Protein AF-A0A2J8U5X0-F1 (afdb_monomer)

Nearest PDB structures (foldseek):
  8tly-assembly1_A  TM=9.063E-01  e=1.135E-07  Homo sapiens
  8tuk-assembly1_A  TM=8.739E-01  e=2.051E-06  Alvinella pompejana

Foldseek 3Di:
DPDDDFDWDADPNDIDGDDDDPPPDDDDDDDPDPPDDDQDDPDPVVSVVVVVVVVVVVVVVLVVDDFDDFDKDAPLPPVSLVVLVVVLVVCCVPDVVPPPDDPVVGDDSRRDIDTPGTDRDDDPVSVVVVVVVVVVVPD

pLDDT: mean 84.65, std 17.87, range [33.84, 98.44]

Organism: Pongo abelii (NCBI:txid9601)

Radius of gyration: 23.33 Å; Cα contacts (8 Å, |Δi|>4): 91; chains: 1; bounding box: 54×38×63 Å

Solvent-accessible surface area (backbone atoms only — not comparable to full-atom values): 9044 Å² total; per-residue (Å²): 132,88,74,83,79,71,51,74,47,76,57,97,93,42,83,42,79,51,75,91,71,87,78,79,84,72,87,78,80,94,67,100,57,86,88,74,85,82,80,80,62,100,41,72,69,58,36,53,52,52,51,53,53,49,53,54,49,50,55,57,51,59,75,67,50,73,72,69,46,68,44,63,50,80,50,49,50,69,71,50,31,52,52,51,51,53,52,51,51,54,46,50,74,76,39,49,87,43,92,88,45,56,81,83,77,57,76,60,51,86,69,34,57,48,79,77,44,80,33,77,59,91,46,72,67,52,47,52,53,50,53,55,55,57,62,70,70,74,122

InterPro domains:
  IPR009210 Activating signal cointegrator 1 complex subunit 1 [PIRSF027019] (1-139)
  IPR009210 Activating signal cointegrator 1 complex subunit 1 [PTHR13360] (33-139)
  IPR019510 A-kinase anchor protein 7-like, phosphoesterase domain [PF10469] (67-139)

Secondary structure (DSSP, 8-state):
-----PEEEEETTEEEEE-------PPPP---S--------SSHHHHHHHHHHHHHHHHHHHHHSPP-EEEEEE---HHHHHHHHHHHHHHHHHHTTSTT-SGGGSPPGGG-EEEEEEE---SHHHHHHHHHHHHHT--

Mean predicted aligned error: 12.78 Å

Sequence (139 aa):
MEVLRPQLIRIDGRNYRKNPVQEQTYQHEEDEEDFYQVITGQHRNGVISARTRIDVLLDTFRRKQPFTHFLAFFLNEVEVQEGFLRFQEEVLAKCSMDDGVDSSIFQNPKKLHLTIGMLVLLSEEEIQQTCEMLQQCKE

Structure (mmCIF, N/CA/C/O backbone):
data_AF-A0A2J8U5X0-F1
#
_entry.id   AF-A0A2J8U5X0-F1
#
loop_
_atom_site.group_PDB
_atom_site.id
_atom_site.type_symbol
_atom_site.label_atom_id
_atom_site.label_alt_id
_atom_site.label_comp_id
_atom_site.label_asym_id
_atom_site.label_entity_id
_atom_site.label_seq_id
_atom_site.pdbx_PDB_ins_code
_atom_site.Cartn_x
_atom_site.Cartn_y
_atom_site.Cartn_z
_atom_site.occupancy
_atom_site.B_iso_or_equiv
_atom_site.auth_seq_id
_atom_site.auth_comp_id
_atom_site.auth_asym_id
_atom_site.auth_atom_id
_atom_site.pdbx_PDB_model_num
ATOM 1 N N . MET A 1 1 ? 24.439 -3.418 22.316 1.00 37.53 1 MET A N 1
ATOM 2 C CA . MET A 1 1 ? 23.125 -3.432 21.643 1.00 37.53 1 MET A CA 1
ATOM 3 C C . MET A 1 1 ? 22.940 -4.806 21.032 1.00 37.53 1 MET A C 1
ATOM 5 O O . MET A 1 1 ? 23.684 -5.146 20.121 1.00 37.53 1 MET A O 1
ATOM 9 N N . GLU A 1 2 ? 22.033 -5.617 21.573 1.00 37.56 2 GLU A N 1
ATOM 10 C CA . GLU A 1 2 ? 21.629 -6.867 20.925 1.00 37.56 2 GLU A CA 1
ATOM 11 C C . GLU A 1 2 ? 20.867 -6.525 19.646 1.00 37.56 2 GLU A C 1
ATOM 13 O O . GLU A 1 2 ? 19.767 -5.976 19.676 1.00 37.56 2 GLU A O 1
ATOM 18 N N . VAL A 1 3 ? 21.491 -6.798 18.505 1.00 45.81 3 VAL A N 1
ATOM 19 C CA . VAL A 1 3 ? 20.835 -6.713 17.205 1.00 45.81 3 VAL A CA 1
ATOM 20 C C . VAL A 1 3 ? 19.881 -7.900 17.125 1.00 45.81 3 VAL A C 1
ATOM 22 O O . VAL A 1 3 ? 20.323 -9.044 17.010 1.00 45.81 3 VAL A O 1
ATOM 25 N N . LEU A 1 4 ? 18.575 -7.636 17.220 1.00 51.28 4 LEU A N 1
ATOM 26 C CA . LEU A 1 4 ? 17.540 -8.636 16.969 1.00 51.28 4 LEU A CA 1
ATOM 27 C C . LEU A 1 4 ? 17.807 -9.270 15.598 1.00 51.28 4 LEU A C 1
ATOM 29 O O . LEU A 1 4 ? 17.827 -8.569 14.588 1.00 51.28 4 LEU A O 1
ATOM 33 N N . ARG A 1 5 ? 18.043 -10.585 15.567 1.00 60.09 5 ARG A N 1
ATOM 34 C CA . ARG A 1 5 ? 18.184 -11.364 14.331 1.00 60.09 5 ARG A CA 1
ATOM 35 C C . ARG A 1 5 ? 16.786 -11.830 13.914 1.00 60.09 5 ARG A C 1
ATOM 37 O O . ARG A 1 5 ? 16.289 -12.789 14.504 1.00 60.09 5 ARG A O 1
ATOM 44 N N . PRO A 1 6 ? 16.106 -11.155 12.972 1.00 63.84 6 PRO A N 1
ATOM 45 C CA . PRO A 1 6 ? 14.779 -11.581 12.549 1.00 63.84 6 PRO A CA 1
ATOM 46 C C . PRO A 1 6 ? 14.860 -12.953 11.868 1.00 63.84 6 PRO A C 1
ATOM 48 O O . PRO A 1 6 ? 15.803 -13.229 11.124 1.00 63.84 6 PRO A O 1
ATOM 51 N N . GLN A 1 7 ? 13.870 -13.813 12.117 1.00 67.50 7 GLN A N 1
ATOM 52 C CA . GLN A 1 7 ? 13.777 -15.106 11.442 1.00 67.50 7 GLN A CA 1
ATOM 53 C C . GLN A 1 7 ? 13.500 -14.897 9.949 1.00 67.50 7 GLN A C 1
ATOM 55 O O . GLN A 1 7 ? 12.576 -14.173 9.567 1.00 67.50 7 GLN A O 1
ATOM 60 N N . LEU A 1 8 ? 14.301 -15.546 9.106 1.00 76.19 8 LEU A N 1
ATOM 61 C CA . LEU A 1 8 ? 14.077 -15.618 7.667 1.00 76.19 8 LEU A CA 1
ATOM 62 C C . LEU A 1 8 ? 13.339 -16.920 7.349 1.00 76.19 8 LEU A C 1
ATOM 64 O O . LEU A 1 8 ? 13.742 -17.987 7.809 1.00 76.19 8 LEU A O 1
ATOM 68 N N . ILE A 1 9 ? 12.270 -16.828 6.564 1.00 83.44 9 ILE A N 1
ATOM 69 C CA . ILE A 1 9 ? 11.521 -17.977 6.045 1.00 83.44 9 ILE A CA 1
ATOM 70 C C . ILE A 1 9 ? 11.650 -18.020 4.525 1.00 83.44 9 ILE A C 1
ATOM 72 O O . ILE A 1 9 ? 11.746 -16.978 3.876 1.00 83.44 9 ILE A O 1
ATOM 76 N N . ARG A 1 10 ? 11.666 -19.225 3.953 1.00 68.31 10 ARG A N 1
ATOM 77 C CA . ARG A 1 10 ? 11.839 -19.432 2.514 1.00 68.31 10 ARG A CA 1
ATOM 78 C C . ARG A 1 10 ? 10.595 -20.097 1.940 1.00 68.31 10 ARG A C 1
ATOM 80 O O . ARG A 1 10 ? 10.258 -21.199 2.356 1.00 68.31 10 ARG A O 1
ATOM 87 N N . ILE A 1 11 ? 9.928 -19.419 1.009 1.00 76.94 11 ILE A N 1
ATOM 88 C CA . ILE A 1 11 ? 8.712 -19.895 0.332 1.00 76.94 11 ILE A CA 1
ATOM 89 C C . ILE A 1 11 ? 8.943 -19.733 -1.172 1.00 76.94 11 ILE A C 1
ATOM 91 O O . ILE A 1 11 ? 9.380 -18.668 -1.610 1.00 76.94 11 ILE A O 1
ATOM 95 N N . ASP A 1 12 ? 8.749 -20.807 -1.942 1.00 67.75 12 ASP A N 1
ATOM 96 C CA . ASP A 1 12 ? 8.939 -20.858 -3.404 1.00 67.75 12 ASP A CA 1
ATOM 97 C C . ASP A 1 12 ? 10.259 -20.239 -3.894 1.00 67.75 12 ASP A C 1
ATOM 99 O O . ASP A 1 12 ? 10.331 -19.493 -4.870 1.00 67.75 12 ASP A O 1
ATOM 103 N N . GLY A 1 13 ? 11.343 -20.522 -3.167 1.00 75.31 13 GLY A N 1
ATOM 104 C CA . GLY A 1 13 ? 12.687 -20.054 -3.506 1.00 75.31 13 GLY A CA 1
ATOM 105 C C . GLY A 1 13 ? 12.997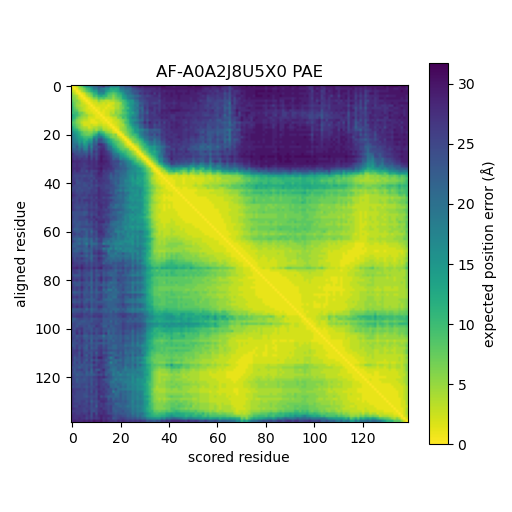 -18.605 -3.114 1.00 75.31 13 GLY A C 1
ATOM 106 O O . GLY A 1 13 ? 14.153 -18.205 -3.238 1.00 75.31 13 GLY A O 1
ATOM 107 N N . ARG A 1 14 ? 12.033 -17.849 -2.576 1.00 57.28 14 ARG A N 1
ATOM 108 C CA . ARG A 1 14 ? 12.201 -16.455 -2.133 1.00 57.28 14 ARG A CA 1
ATOM 109 C C . ARG A 1 14 ? 12.359 -16.371 -0.615 1.00 57.28 14 ARG A C 1
ATOM 111 O O . ARG A 1 14 ? 11.740 -17.138 0.120 1.00 57.28 14 ARG A O 1
ATOM 118 N N . ASN A 1 15 ? 13.199 -15.446 -0.149 1.00 80.69 15 ASN A N 1
ATOM 119 C CA . ASN A 1 15 ? 13.448 -15.222 1.277 1.00 80.69 15 ASN A CA 1
ATOM 120 C C . ASN A 1 15 ? 12.556 -14.092 1.800 1.00 80.69 15 ASN A C 1
ATOM 122 O O . ASN A 1 15 ? 12.570 -12.987 1.263 1.00 80.69 15 ASN A O 1
ATOM 126 N N . TYR A 1 16 ? 11.832 -14.361 2.881 1.00 72.94 16 TYR A N 1
ATOM 127 C CA . TYR A 1 16 ? 10.952 -13.414 3.554 1.00 72.94 16 TYR A CA 1
ATOM 128 C C . TYR A 1 16 ? 11.415 -13.204 4.991 1.00 72.94 16 TYR A C 1
ATOM 130 O O . TYR A 1 16 ? 11.842 -14.137 5.674 1.00 72.94 16 TYR A O 1
ATOM 138 N N . ARG A 1 17 ? 11.302 -11.968 5.472 1.00 75.19 17 ARG A N 1
ATOM 139 C CA . ARG A 1 17 ? 11.569 -11.610 6.864 1.00 75.19 17 ARG A CA 1
ATOM 140 C C . ARG A 1 17 ? 10.285 -11.783 7.672 1.00 75.19 17 ARG A C 1
ATOM 142 O O . ARG A 1 17 ? 9.339 -11.026 7.479 1.00 75.19 17 ARG A O 1
ATOM 149 N N . LYS A 1 18 ? 10.255 -12.758 8.583 1.00 70.06 18 LYS A N 1
ATOM 150 C CA . LYS A 1 18 ? 9.126 -12.963 9.496 1.00 70.06 18 LYS A CA 1
ATOM 151 C C . LYS A 1 18 ? 9.255 -11.995 10.671 1.00 70.06 18 LYS A C 1
ATOM 153 O O . LYS A 1 18 ? 10.151 -12.138 11.504 1.00 70.06 18 LYS A O 1
ATOM 158 N N . ASN A 1 19 ? 8.364 -11.010 10.741 1.00 57.41 19 ASN A N 1
ATOM 159 C CA . ASN A 1 19 ? 8.182 -10.237 11.965 1.00 57.41 19 ASN A CA 1
ATOM 160 C C . ASN A 1 19 ? 7.369 -11.089 12.953 1.00 57.41 19 ASN A C 1
ATOM 162 O O . ASN A 1 19 ? 6.350 -11.652 12.553 1.00 57.41 19 ASN A O 1
ATOM 166 N N . PRO A 1 20 ? 7.797 -11.226 14.219 1.00 54.97 20 PRO A N 1
ATOM 167 C CA . PRO A 1 20 ? 6.981 -11.874 15.233 1.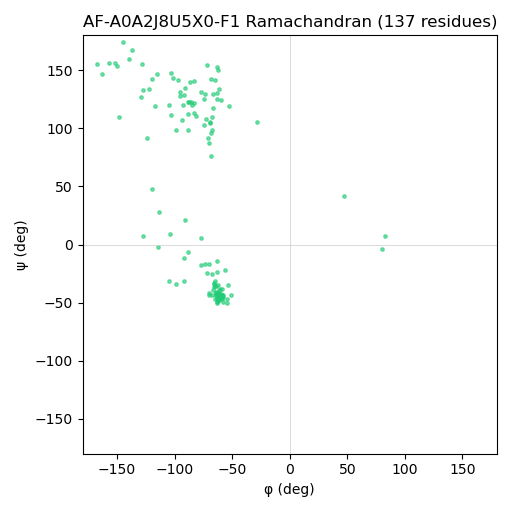00 54.97 20 PRO A CA 1
ATOM 168 C C . PRO A 1 20 ? 5.763 -10.989 15.518 1.00 54.97 20 PRO A C 1
ATOM 170 O O . PRO A 1 20 ? 5.855 -10.004 16.246 1.00 54.97 20 PRO A O 1
ATOM 173 N N . VAL A 1 21 ? 4.632 -11.320 14.902 1.00 58.94 21 VAL A N 1
ATOM 174 C CA . VAL A 1 21 ? 3.322 -10.800 15.292 1.00 58.94 21 VAL A CA 1
ATOM 175 C C . VAL A 1 21 ? 2.822 -11.718 16.402 1.00 58.94 21 VAL A C 1
ATOM 177 O O . VAL A 1 21 ? 2.782 -12.935 16.226 1.00 58.94 21 VAL A O 1
ATOM 180 N N . GLN A 1 22 ? 2.511 -11.162 17.573 1.00 52.28 22 GLN A N 1
ATOM 181 C CA . GLN A 1 22 ? 1.711 -11.885 18.560 1.00 52.28 22 GLN A CA 1
ATOM 182 C C . GLN A 1 22 ? 0.292 -11.962 18.001 1.00 52.28 22 GLN A C 1
ATOM 184 O O . GLN A 1 22 ? -0.495 -11.038 18.175 1.00 52.28 22 GLN A O 1
ATOM 189 N N . GLU A 1 23 ? -0.010 -13.035 17.279 1.00 51.47 23 GLU A N 1
ATOM 190 C CA . GLU A 1 23 ? -1.388 -13.384 16.961 1.00 51.47 23 GLU A CA 1
ATOM 191 C C . GLU A 1 23 ? -2.051 -13.828 18.268 1.00 51.47 23 GLU A C 1
ATOM 193 O O . GLU A 1 23 ? -1.761 -14.897 18.806 1.00 51.47 23 GLU A O 1
ATOM 198 N N . GLN A 1 24 ? -2.896 -12.966 18.831 1.00 45.31 24 GLN A N 1
ATOM 199 C CA . GLN A 1 24 ? -3.883 -13.412 19.805 1.00 45.31 24 GLN A CA 1
ATOM 200 C C . GLN A 1 24 ? -4.973 -14.135 19.018 1.00 45.31 24 GLN A C 1
ATOM 202 O O . GLN A 1 24 ? -5.788 -13.503 18.352 1.00 45.31 24 GLN A O 1
ATOM 207 N N . THR A 1 25 ? -4.956 -15.464 19.052 1.00 33.84 25 THR A N 1
ATOM 208 C CA . THR A 1 25 ? -6.031 -16.295 18.514 1.00 33.84 25 THR A CA 1
ATOM 209 C C . THR A 1 25 ? -7.270 -16.104 19.383 1.00 33.84 25 THR A C 1
ATOM 211 O O . THR A 1 25 ? -7.409 -16.730 20.434 1.00 33.84 25 THR A O 1
ATOM 214 N N . TYR A 1 26 ? -8.168 -15.219 18.961 1.00 47.66 26 TYR A N 1
ATOM 215 C CA . TYR A 1 26 ? -9.538 -15.207 19.453 1.00 47.66 26 TYR A CA 1
ATOM 216 C C . TYR A 1 26 ? -10.323 -16.237 18.639 1.00 47.66 26 TYR A C 1
ATOM 218 O O . TYR A 1 26 ? -10.326 -16.196 17.410 1.00 47.66 26 TYR A O 1
ATOM 226 N N . GLN A 1 27 ? -10.913 -17.218 19.322 1.00 38.38 27 GLN A N 1
ATOM 227 C CA . GLN A 1 27 ? -11.837 -18.152 18.686 1.00 38.38 27 GLN A CA 1
ATOM 228 C C . GLN A 1 27 ? -13.077 -17.358 18.263 1.00 38.38 27 GLN A C 1
ATOM 230 O O . GLN A 1 27 ? -13.730 -16.750 19.107 1.00 38.38 27 GLN A O 1
ATOM 235 N N . HIS A 1 28 ? -13.327 -17.310 16.956 1.00 47.72 28 HIS A N 1
ATOM 236 C CA . HIS A 1 28 ? -14.490 -16.661 16.365 1.00 47.72 28 HIS A CA 1
ATOM 237 C C . HIS A 1 28 ? -15.664 -17.641 16.366 1.00 47.72 28 HIS A C 1
ATOM 239 O O . HIS A 1 28 ? -15.570 -18.709 15.762 1.00 47.72 28 HIS A O 1
ATOM 245 N N . GLU A 1 29 ? -16.750 -17.273 17.040 1.00 45.25 29 GLU A N 1
ATOM 246 C CA . GLU A 1 29 ? -18.076 -17.810 16.743 1.00 45.25 29 GLU A CA 1
ATOM 247 C C . GLU A 1 29 ? -18.681 -16.912 15.659 1.00 45.25 29 GLU A C 1
ATOM 249 O O . GLU A 1 29 ? -18.699 -15.686 15.786 1.00 45.25 29 GLU A O 1
ATOM 254 N N . GLU A 1 30 ? -19.041 -17.539 14.541 1.00 46.84 30 GLU A N 1
ATOM 255 C CA . GLU A 1 30 ? -19.712 -16.924 13.402 1.00 46.84 30 GLU A CA 1
ATOM 256 C C . GLU A 1 30 ? -21.136 -16.552 13.818 1.00 46.84 30 GLU A C 1
ATOM 258 O O . GLU A 1 30 ? -21.977 -17.433 13.913 1.00 46.84 30 GLU A O 1
ATOM 263 N N . ASP A 1 31 ? -21.391 -15.266 14.048 1.00 47.00 31 ASP A N 1
ATOM 264 C CA . ASP A 1 31 ? -22.703 -14.651 13.857 1.00 47.00 31 ASP A CA 1
ATOM 265 C C . ASP A 1 31 ? -22.463 -13.189 13.440 1.00 47.00 31 ASP A C 1
ATOM 267 O O . ASP A 1 31 ? -21.958 -12.368 14.209 1.00 47.00 31 ASP A O 1
ATOM 271 N N . GLU A 1 32 ? -22.756 -12.884 12.173 1.00 50.72 32 GLU A N 1
ATOM 272 C CA . GLU A 1 32 ? -22.790 -11.530 11.606 1.00 50.72 32 GLU A CA 1
ATOM 273 C C . GLU A 1 32 ? -23.966 -10.738 12.212 1.00 50.72 32 GLU A C 1
ATOM 275 O O . GLU A 1 32 ? -25.000 -10.530 11.584 1.00 50.72 32 GLU A O 1
ATOM 280 N N . GLU A 1 33 ? -23.812 -10.277 13.448 1.00 49.69 33 GLU A N 1
ATOM 281 C CA . GLU A 1 33 ? -24.531 -9.120 13.984 1.00 49.69 33 GLU A CA 1
ATOM 282 C C . GLU A 1 33 ? -23.481 -8.105 14.434 1.00 49.69 33 GLU A C 1
ATOM 284 O O . GLU A 1 33 ? -22.488 -8.489 15.054 1.00 49.69 33 GLU A O 1
ATOM 289 N N . ASP A 1 34 ? -23.675 -6.828 14.079 1.00 54.41 34 ASP A N 1
ATOM 290 C CA . ASP A 1 34 ? -22.791 -5.697 14.389 1.00 54.41 34 ASP A CA 1
ATOM 291 C C . ASP A 1 34 ? -22.008 -5.917 15.692 1.00 54.41 34 ASP A C 1
ATOM 293 O O . ASP A 1 34 ? -22.564 -5.844 16.789 1.00 54.41 34 ASP A O 1
ATOM 297 N N . PHE A 1 35 ? -20.709 -6.219 15.590 1.00 63.75 35 PHE A N 1
ATOM 298 C CA . PHE A 1 35 ? -19.880 -6.523 16.754 1.00 63.75 35 PHE A CA 1
ATOM 299 C C . PHE A 1 35 ? -19.666 -5.249 17.582 1.00 63.75 35 PHE A C 1
ATOM 301 O O . PHE A 1 35 ? -18.691 -4.514 17.409 1.00 63.75 35 PHE A O 1
ATOM 308 N N . TYR A 1 36 ? -20.589 -4.957 18.497 1.00 68.94 36 TYR A N 1
ATOM 309 C CA . TYR A 1 36 ? -20.468 -3.833 19.414 1.00 68.94 36 TYR A CA 1
ATOM 310 C C . TYR A 1 36 ? -19.810 -4.280 20.727 1.00 68.94 36 TYR A C 1
ATOM 312 O O . TYR A 1 36 ? -20.317 -5.117 21.474 1.00 68.94 36 TYR A O 1
ATOM 320 N N . GLN A 1 37 ? -18.667 -3.677 21.064 1.00 79.69 37 GLN A N 1
ATOM 321 C CA . GLN A 1 37 ? -18.064 -3.842 22.389 1.00 79.69 37 GLN A CA 1
ATOM 322 C C . GLN A 1 37 ? -18.705 -2.870 23.387 1.00 79.69 37 GLN A C 1
ATOM 324 O O . GLN A 1 37 ? -18.535 -1.652 23.300 1.00 79.69 37 GLN A O 1
ATOM 329 N N . VAL A 1 38 ? -19.429 -3.406 24.372 1.00 91.00 38 VAL A N 1
ATOM 330 C CA . VAL A 1 38 ? -20.054 -2.606 25.436 1.00 91.00 38 VAL A CA 1
ATOM 331 C C . VAL A 1 38 ? -19.074 -2.390 26.587 1.00 91.00 38 VAL A C 1
ATOM 333 O O . VAL A 1 38 ? -18.623 -3.339 27.226 1.00 91.00 38 VAL A O 1
ATOM 336 N N . ILE A 1 39 ? -18.794 -1.127 26.919 1.00 93.12 39 ILE A N 1
ATOM 337 C CA . ILE A 1 39 ? -18.033 -0.771 28.124 1.00 93.12 39 ILE A CA 1
ATOM 338 C C . ILE A 1 39 ? -19.016 -0.486 29.262 1.00 93.12 39 ILE A C 1
ATOM 340 O O . ILE A 1 39 ? -19.667 0.559 29.292 1.00 93.12 39 ILE A O 1
ATOM 344 N N . THR A 1 40 ? -19.101 -1.396 30.230 1.00 94.75 40 THR A N 1
ATOM 345 C CA . THR A 1 40 ? -19.936 -1.231 31.430 1.00 94.75 40 THR A CA 1
ATOM 346 C C . THR A 1 40 ? -19.104 -0.859 32.656 1.00 94.75 40 THR A C 1
ATOM 348 O O . THR A 1 40 ? -17.976 -1.321 32.813 1.00 94.75 40 THR A O 1
ATOM 351 N N . GLY A 1 41 ? -19.667 -0.072 33.574 1.00 95.56 41 GLY A N 1
ATOM 352 C CA . GLY A 1 41 ? -19.015 0.251 34.842 1.00 95.56 41 GLY A CA 1
ATOM 353 C C . GLY A 1 41 ? -19.964 0.906 35.841 1.00 95.56 41 GLY A C 1
ATOM 354 O O . GLY A 1 41 ? -20.946 1.534 35.458 1.00 95.56 41 GLY A O 1
ATOM 355 N N . GLN A 1 42 ? -19.653 0.779 37.134 1.00 95.62 42 GLN A N 1
ATOM 356 C CA . GLN A 1 42 ? -20.491 1.298 38.228 1.00 95.62 42 GLN A CA 1
ATOM 357 C C . GLN A 1 42 ? -20.542 2.834 38.279 1.00 95.62 42 GLN A C 1
ATOM 359 O O . GLN A 1 42 ? -21.499 3.417 38.784 1.00 95.62 42 GLN A O 1
ATOM 364 N N . HIS A 1 43 ? -19.511 3.503 37.754 1.00 97.25 43 HIS A N 1
ATOM 365 C CA . HIS A 1 43 ? -19.397 4.957 37.763 1.00 97.25 43 HIS A CA 1
ATOM 366 C C . HIS A 1 43 ? -19.130 5.490 36.359 1.00 97.25 43 HIS A C 1
ATOM 368 O O . HIS A 1 43 ? -18.205 5.040 35.678 1.00 97.25 43 HIS A O 1
ATOM 374 N N . ARG A 1 44 ? -19.872 6.534 35.968 1.00 96.38 44 ARG A N 1
ATOM 375 C CA . ARG A 1 44 ? -19.737 7.211 34.667 1.00 96.38 44 ARG A CA 1
ATOM 376 C C . ARG A 1 44 ? -18.292 7.613 34.356 1.00 96.38 44 ARG A C 1
ATOM 378 O O . ARG A 1 44 ? -17.821 7.397 33.246 1.00 96.38 44 ARG A O 1
ATOM 385 N N . ASN A 1 45 ? -17.573 8.152 35.342 1.00 97.12 45 ASN A N 1
ATOM 386 C CA . ASN A 1 45 ? -16.181 8.574 35.159 1.00 97.12 45 ASN A CA 1
ATOM 387 C C . ASN A 1 45 ? -15.244 7.387 34.875 1.00 97.12 45 ASN A C 1
ATOM 389 O O . ASN A 1 45 ? -14.299 7.532 34.103 1.00 97.12 45 ASN A O 1
ATOM 393 N N . GLY A 1 46 ? -15.526 6.213 35.451 1.00 97.31 46 GLY A N 1
ATOM 394 C CA . GLY A 1 46 ? -14.774 4.987 35.180 1.00 97.31 46 GLY A CA 1
ATOM 395 C C . GLY A 1 46 ? -14.972 4.499 33.746 1.00 97.31 46 GLY A C 1
ATOM 396 O O . GLY A 1 46 ? -13.995 4.194 33.069 1.00 97.31 46 GLY A O 1
ATOM 397 N N . VAL A 1 47 ? -16.216 4.520 33.255 1.00 97.12 47 VAL A N 1
ATOM 398 C CA . VAL A 1 47 ? -16.550 4.154 31.865 1.00 97.12 47 VAL A CA 1
ATOM 399 C C . VAL A 1 47 ? -15.870 5.093 30.867 1.00 97.12 47 VAL A C 1
ATOM 401 O O . VAL A 1 47 ? -15.243 4.633 29.915 1.00 97.12 47 VAL A O 1
ATOM 404 N N . ILE A 1 48 ? -15.925 6.408 31.112 1.00 95.69 48 ILE A N 1
ATOM 405 C CA . ILE A 1 48 ? -15.262 7.404 30.255 1.00 95.69 48 ILE A CA 1
ATOM 406 C C . ILE A 1 48 ? -13.749 7.179 30.237 1.00 95.69 48 ILE A C 1
ATOM 408 O O . ILE A 1 48 ? -13.153 7.131 29.166 1.00 95.69 48 ILE A O 1
ATOM 412 N N . SER A 1 49 ? -13.129 6.988 31.406 1.00 97.31 49 SER A N 1
ATOM 413 C CA . SER A 1 49 ? -11.686 6.747 31.488 1.00 97.31 49 SER A CA 1
ATOM 414 C C . SER A 1 49 ? -11.268 5.465 30.761 1.00 97.31 49 SER A C 1
ATOM 416 O O . SER A 1 49 ? -10.237 5.461 30.087 1.00 97.31 49 SER A O 1
ATOM 418 N N . ALA A 1 50 ? -12.068 4.397 30.855 1.00 96.44 50 ALA A N 1
ATOM 419 C CA . ALA A 1 50 ? -11.825 3.148 30.141 1.00 96.44 50 ALA A CA 1
ATOM 420 C C . ALA A 1 50 ? -11.878 3.344 28.619 1.00 96.44 50 ALA A C 1
ATOM 422 O O . ALA A 1 50 ? -10.922 2.980 27.937 1.00 96.44 50 ALA A O 1
ATOM 423 N N . ARG A 1 51 ? -12.927 4.003 28.102 1.00 95.62 51 ARG A N 1
ATOM 424 C CA . ARG A 1 51 ? -13.035 4.349 26.676 1.00 95.62 51 ARG A CA 1
ATOM 425 C C . ARG A 1 51 ? -11.818 5.139 26.196 1.00 95.62 51 ARG A C 1
ATOM 427 O O . ARG A 1 51 ? -11.181 4.737 25.234 1.00 95.62 51 ARG A O 1
ATOM 434 N N . THR A 1 52 ? -11.440 6.207 26.901 1.00 96.44 52 THR A N 1
ATOM 435 C CA . THR A 1 52 ? -10.283 7.030 26.512 1.00 96.44 52 THR A CA 1
ATOM 436 C C . THR A 1 52 ? -8.989 6.219 26.444 1.00 96.44 52 THR A C 1
ATOM 438 O O . THR A 1 52 ? -8.172 6.439 25.555 1.00 96.44 52 THR A O 1
ATOM 441 N N . ARG A 1 53 ? -8.778 5.264 27.360 1.00 96.88 53 ARG A N 1
ATOM 442 C CA . ARG A 1 53 ? -7.594 4.389 27.315 1.00 96.88 53 ARG A CA 1
ATOM 443 C C . ARG A 1 53 ? -7.612 3.464 26.102 1.00 96.88 53 ARG A C 1
ATOM 445 O O . ARG A 1 53 ? -6.557 3.263 25.508 1.00 96.88 53 ARG A O 1
ATOM 452 N N . ILE A 1 54 ? -8.777 2.929 25.739 1.00 95.06 54 ILE A N 1
ATOM 453 C CA . ILE A 1 54 ? -8.940 2.121 24.524 1.00 95.06 54 ILE A CA 1
ATOM 454 C C . ILE A 1 54 ? -8.637 2.976 23.291 1.00 95.06 54 ILE A C 1
ATOM 456 O O . ILE A 1 54 ? -7.819 2.564 22.478 1.00 95.06 54 ILE A O 1
ATOM 460 N N . ASP A 1 55 ? -9.186 4.189 23.201 1.00 93.88 55 ASP A N 1
ATOM 461 C CA . ASP A 1 55 ? -8.943 5.101 22.075 1.00 93.88 55 ASP A CA 1
ATOM 462 C C . ASP A 1 55 ? -7.442 5.418 21.914 1.00 93.88 55 ASP A C 1
ATOM 464 O O . ASP A 1 55 ? -6.892 5.341 20.815 1.00 93.88 55 ASP A O 1
ATOM 468 N N . VAL A 1 56 ? -6.742 5.708 23.019 1.00 96.06 56 VAL A N 1
ATOM 469 C CA . VAL A 1 56 ? -5.288 5.961 23.015 1.00 96.06 56 VAL A CA 1
ATOM 470 C C . VAL A 1 56 ? -4.495 4.722 22.593 1.00 96.06 56 VAL A C 1
ATOM 472 O O . VAL A 1 56 ? -3.517 4.835 21.847 1.00 96.06 56 VAL A O 1
ATOM 475 N N . LEU A 1 57 ? -4.892 3.536 23.064 1.00 95.31 57 LEU A N 1
ATOM 476 C CA . LEU A 1 57 ? -4.273 2.280 22.646 1.00 95.31 57 LEU A CA 1
ATOM 477 C C . LEU A 1 57 ? -4.474 2.060 21.146 1.00 95.31 57 LEU A C 1
ATOM 479 O O . LEU A 1 57 ? -3.494 1.804 20.450 1.00 95.31 57 LEU A O 1
ATOM 483 N N . LEU A 1 58 ? -5.700 2.216 20.644 1.00 91.12 58 LEU A N 1
ATOM 484 C CA . LEU A 1 58 ? -6.022 2.062 19.228 1.00 91.12 58 LEU A CA 1
ATOM 485 C C . LEU A 1 58 ? -5.209 3.022 18.358 1.00 91.12 58 LEU A C 1
ATOM 487 O O . LEU A 1 58 ? -4.554 2.559 17.429 1.00 91.12 58 LEU A O 1
ATOM 491 N N . ASP A 1 59 ? -5.156 4.318 18.681 1.00 91.94 59 ASP A N 1
ATOM 492 C CA . ASP A 1 59 ? -4.332 5.283 17.932 1.00 91.94 59 ASP A CA 1
ATOM 493 C C . ASP A 1 59 ? -2.852 4.865 17.920 1.00 91.94 59 ASP A C 1
ATOM 495 O O . ASP A 1 59 ? -2.194 4.831 16.876 1.00 91.94 59 ASP A O 1
ATOM 499 N N . THR A 1 60 ? -2.335 4.434 19.073 1.00 94.44 60 THR A N 1
ATOM 500 C CA . THR A 1 60 ? -0.956 3.942 19.186 1.00 94.44 60 THR A CA 1
ATOM 501 C C . THR A 1 60 ? -0.711 2.711 18.311 1.00 94.44 60 THR A C 1
ATOM 503 O O . THR A 1 60 ? 0.346 2.604 17.685 1.00 94.44 60 THR A O 1
ATOM 506 N N . PHE A 1 61 ? -1.656 1.769 18.264 1.00 92.81 61 PHE A N 1
ATOM 507 C CA . PHE A 1 61 ? -1.544 0.566 17.442 1.00 92.81 61 PHE A CA 1
ATOM 508 C C . PHE A 1 61 ? -1.664 0.875 15.954 1.00 92.81 61 PHE A C 1
ATOM 510 O O . PHE A 1 61 ? -0.862 0.348 15.183 1.00 92.81 61 PHE A O 1
ATOM 517 N N . ARG A 1 62 ? -2.593 1.752 15.554 1.00 91.25 62 ARG A N 1
ATOM 518 C CA . ARG A 1 62 ? -2.797 2.150 14.154 1.00 91.25 62 ARG A CA 1
ATOM 519 C C . ARG A 1 62 ? -1.558 2.826 13.579 1.00 91.25 62 ARG A C 1
ATOM 521 O O . ARG A 1 62 ? -1.113 2.445 12.504 1.00 91.25 62 ARG A O 1
ATOM 528 N N . ARG A 1 63 ? -0.920 3.730 14.329 1.00 89.88 63 ARG A N 1
ATOM 529 C CA . ARG A 1 63 ? 0.339 4.385 13.912 1.00 89.88 63 ARG A CA 1
ATOM 530 C C . ARG A 1 63 ? 1.514 3.425 13.733 1.00 89.88 63 ARG A C 1
ATOM 532 O O . ARG A 1 63 ? 2.474 3.760 13.048 1.00 89.88 63 ARG A O 1
ATOM 539 N N . LYS A 1 64 ? 1.470 2.267 14.393 1.00 92.88 64 LYS A N 1
ATOM 540 C CA . LYS A 1 64 ? 2.505 1.230 14.300 1.00 92.88 64 LYS A CA 1
ATOM 541 C C . LYS A 1 64 ? 2.220 0.203 13.210 1.00 92.88 64 LYS A C 1
ATOM 543 O O . LYS A 1 64 ? 3.107 -0.601 12.925 1.00 92.88 64 LYS A O 1
ATOM 548 N N . GLN A 1 65 ? 1.015 0.194 12.637 1.00 93.31 65 GLN A N 1
ATOM 549 C CA . GLN A 1 65 ? 0.708 -0.731 11.557 1.00 93.31 65 GLN A CA 1
ATOM 550 C C . GLN A 1 65 ? 1.509 -0.368 10.305 1.00 93.31 65 GLN A C 1
ATOM 552 O O . GLN A 1 65 ? 1.705 0.815 10.013 1.00 93.31 65 GLN A O 1
ATOM 557 N N . PRO A 1 66 ? 1.975 -1.372 9.549 1.00 94.69 66 PRO A N 1
ATOM 558 C CA . PRO A 1 66 ? 2.482 -1.125 8.212 1.00 94.69 66 PRO A CA 1
ATOM 559 C C . PRO A 1 66 ? 1.360 -0.578 7.320 1.00 94.69 66 PRO A C 1
ATOM 561 O O . PRO A 1 66 ? 0.183 -0.881 7.518 1.00 94.69 66 PRO A O 1
ATOM 564 N N . PHE A 1 67 ? 1.734 0.204 6.309 1.00 94.94 67 PHE A N 1
ATOM 565 C CA . PHE A 1 67 ? 0.783 0.647 5.294 1.00 94.94 67 PHE A CA 1
ATOM 566 C C . PHE A 1 67 ? 0.196 -0.555 4.552 1.00 94.94 67 PHE A C 1
ATOM 568 O O . PHE A 1 67 ? 0.934 -1.452 4.140 1.00 94.94 67 PHE A O 1
ATOM 575 N N . THR A 1 68 ? -1.124 -0.556 4.381 1.00 95.25 68 THR A N 1
ATOM 576 C CA . THR A 1 68 ? -1.863 -1.640 3.716 1.00 95.25 68 THR A CA 1
ATOM 577 C C . THR A 1 68 ? -2.296 -1.248 2.309 1.00 95.25 68 THR A C 1
ATOM 579 O O . THR A 1 68 ? -2.334 -2.092 1.419 1.00 95.25 68 THR A O 1
ATOM 582 N N . HIS A 1 69 ? -2.566 0.041 2.091 1.00 95.50 69 HIS A N 1
ATOM 583 C CA . HIS A 1 69 ? -3.060 0.590 0.831 1.00 95.50 69 HIS A CA 1
ATOM 584 C C . HIS A 1 69 ? -2.330 1.893 0.497 1.00 95.50 69 HIS A C 1
ATOM 586 O O . HIS A 1 69 ? -1.639 2.481 1.334 1.00 95.50 69 HIS A O 1
ATOM 592 N N . PHE A 1 70 ? -2.492 2.367 -0.732 1.00 95.69 70 PHE A N 1
ATOM 593 C CA . PHE A 1 70 ? -1.992 3.666 -1.157 1.00 95.69 70 PHE A CA 1
ATOM 594 C C . PHE A 1 70 ? -2.891 4.253 -2.245 1.00 95.69 70 PHE A C 1
ATOM 596 O O . PHE A 1 70 ? -3.550 3.524 -2.986 1.00 95.69 70 PHE A O 1
ATOM 603 N N . LEU A 1 71 ? -2.904 5.578 -2.337 1.00 93.88 71 LEU A N 1
ATOM 604 C CA . LEU A 1 71 ? -3.527 6.321 -3.425 1.00 93.88 71 LEU A CA 1
ATOM 605 C C . LEU A 1 71 ? -2.491 6.557 -4.510 1.00 93.88 71 LEU A C 1
ATOM 607 O O . LEU A 1 71 ? -1.368 6.966 -4.202 1.00 93.88 71 LEU A O 1
ATOM 611 N N . ALA A 1 72 ? -2.859 6.334 -5.767 1.00 94.56 72 ALA A N 1
ATOM 612 C CA . ALA A 1 72 ? -1.950 6.562 -6.875 1.00 94.56 72 ALA A CA 1
ATOM 613 C C . ALA A 1 72 ? -2.646 6.924 -8.182 1.00 94.56 72 ALA A C 1
ATOM 615 O O . ALA A 1 72 ? -3.780 6.523 -8.436 1.00 94.56 72 ALA A O 1
ATOM 616 N N . PHE A 1 73 ? -1.894 7.610 -9.041 1.00 93.12 73 PHE A N 1
ATOM 617 C CA . PHE A 1 73 ? -2.186 7.685 -10.467 1.00 93.12 73 PHE A CA 1
ATOM 618 C C . PHE A 1 73 ? -1.442 6.571 -11.191 1.00 93.12 73 PHE A C 1
ATOM 620 O O . PHE A 1 73 ? -0.230 6.420 -11.023 1.00 93.12 73 PHE A O 1
ATOM 627 N N . PHE A 1 74 ? -2.151 5.792 -12.003 1.00 93.69 74 PHE A N 1
ATOM 628 C CA . PHE A 1 74 ? -1.512 4.793 -12.849 1.00 93.69 74 PHE A CA 1
ATOM 629 C C . PHE A 1 74 ? -0.791 5.482 -14.005 1.00 93.69 74 PHE A C 1
ATOM 631 O O . PHE A 1 74 ? -1.359 6.326 -14.691 1.00 93.69 74 PHE A O 1
ATOM 638 N N . LEU A 1 75 ? 0.478 5.126 -14.190 1.00 94.00 75 LEU A N 1
ATOM 639 C CA . LEU A 1 75 ? 1.363 5.682 -15.214 1.00 94.00 75 LEU A CA 1
ATOM 640 C C . LEU A 1 75 ? 1.824 4.565 -16.148 1.00 94.00 75 LEU A C 1
ATOM 642 O O . LEU A 1 75 ? 3.012 4.383 -16.393 1.00 94.00 75 LEU A O 1
ATOM 646 N N . ASN A 1 76 ? 0.875 3.760 -16.611 1.00 92.81 76 ASN A N 1
ATOM 647 C CA . ASN A 1 76 ? 1.132 2.581 -17.428 1.00 92.81 76 ASN A CA 1
ATOM 648 C C . ASN A 1 76 ? 0.575 2.735 -18.850 1.00 92.81 76 ASN A C 1
ATOM 650 O O . ASN A 1 76 ? 0.279 1.740 -19.506 1.00 92.81 76 ASN A O 1
ATOM 654 N N . GLU A 1 77 ? 0.477 3.963 -19.353 1.00 96.50 77 GLU A N 1
ATOM 655 C CA . GLU A 1 77 ? 0.222 4.203 -20.773 1.00 96.50 77 GLU A CA 1
ATOM 656 C C . GLU A 1 77 ? 1.365 3.654 -21.634 1.00 96.50 77 GLU A C 1
ATOM 658 O O . GLU A 1 77 ? 2.518 3.603 -21.197 1.00 96.50 77 GLU A O 1
ATOM 663 N N . VAL A 1 78 ? 1.048 3.239 -22.864 1.00 97.00 78 VAL A N 1
ATOM 664 C CA . VAL A 1 78 ? 2.000 2.554 -23.760 1.00 97.00 78 VAL A CA 1
ATOM 665 C C . VAL A 1 78 ? 3.278 3.372 -23.955 1.00 97.00 78 VAL A C 1
ATOM 667 O O . VAL A 1 78 ? 4.371 2.845 -23.774 1.00 97.00 78 VAL A O 1
ATOM 670 N N . GLU A 1 79 ? 3.149 4.673 -24.221 1.00 97.56 79 GLU A N 1
ATOM 671 C CA . GLU A 1 79 ? 4.291 5.574 -24.423 1.00 97.56 79 GLU A CA 1
ATOM 672 C C . GLU A 1 79 ? 5.205 5.654 -23.186 1.00 97.56 79 GLU A C 1
ATOM 674 O O . GLU A 1 79 ? 6.434 5.655 -23.308 1.00 97.56 79 GLU A O 1
ATOM 679 N N . VAL A 1 80 ? 4.617 5.654 -21.984 1.00 97.06 80 VAL A N 1
ATOM 680 C CA . VAL A 1 80 ? 5.364 5.678 -20.717 1.00 97.06 80 VAL A CA 1
ATOM 681 C C . VAL A 1 80 ? 6.076 4.348 -20.490 1.00 97.06 80 VAL A C 1
ATOM 683 O O . VAL A 1 80 ? 7.249 4.338 -20.117 1.00 97.06 80 VAL A O 1
ATOM 686 N N . GLN A 1 81 ? 5.402 3.224 -20.751 1.00 97.75 81 GLN A N 1
ATOM 687 C CA . GLN A 1 81 ? 6.008 1.897 -20.634 1.00 97.75 81 GLN A CA 1
ATOM 688 C C . GLN A 1 81 ? 7.182 1.725 -21.604 1.00 97.75 81 GLN A C 1
ATOM 690 O O . GLN A 1 81 ? 8.236 1.237 -21.204 1.00 97.75 81 GLN A O 1
ATOM 695 N N . GLU A 1 82 ? 7.034 2.156 -22.857 1.00 97.88 82 GLU A N 1
ATOM 696 C CA . GLU A 1 82 ? 8.110 2.108 -23.850 1.00 97.88 82 GLU A CA 1
ATOM 697 C C . GLU A 1 82 ? 9.289 3.004 -23.461 1.00 97.88 82 GLU A C 1
ATOM 699 O O . GLU A 1 82 ? 10.442 2.585 -23.553 1.00 97.88 82 GLU A O 1
ATOM 704 N N . GLY A 1 83 ? 9.016 4.225 -22.992 1.00 98.06 83 GLY A N 1
ATOM 705 C CA . GLY A 1 83 ? 10.050 5.121 -22.476 1.00 98.06 83 GLY A CA 1
ATOM 706 C C . GLY A 1 83 ? 10.805 4.518 -21.291 1.00 98.06 83 GLY A C 1
ATOM 707 O O . GLY A 1 83 ? 12.034 4.573 -21.250 1.00 98.06 83 GLY A O 1
ATOM 708 N N . PHE A 1 84 ? 10.085 3.885 -20.365 1.00 98.00 84 PHE A N 1
ATOM 709 C CA . PHE A 1 84 ? 10.669 3.198 -19.217 1.00 98.00 84 PHE A CA 1
ATOM 710 C C . PHE A 1 84 ? 11.536 1.999 -19.629 1.00 98.00 84 PHE A C 1
ATOM 712 O O . PHE A 1 84 ? 12.633 1.835 -19.099 1.00 98.00 84 PHE A O 1
ATOM 719 N N . LEU A 1 85 ? 11.091 1.194 -20.599 1.00 98.06 85 LEU A N 1
ATOM 720 C CA . LEU A 1 85 ? 11.870 0.065 -21.118 1.00 98.06 85 LEU A CA 1
ATOM 721 C C . LEU A 1 85 ? 13.157 0.531 -21.811 1.00 98.06 85 LEU A C 1
ATOM 723 O O . LEU A 1 85 ? 14.221 -0.015 -21.529 1.00 98.06 85 LEU A O 1
ATOM 727 N N . ARG A 1 86 ? 13.093 1.589 -22.632 1.00 98.44 86 ARG A N 1
ATOM 728 C CA . ARG A 1 86 ? 14.298 2.200 -23.226 1.00 98.44 86 ARG A CA 1
ATOM 729 C C . ARG A 1 86 ? 15.267 2.692 -22.153 1.00 98.44 86 ARG A C 1
ATOM 731 O O . ARG A 1 86 ? 16.464 2.437 -22.237 1.00 98.44 86 ARG A O 1
ATOM 738 N N . PHE A 1 87 ? 14.754 3.357 -21.118 1.00 97.81 87 PHE A N 1
ATOM 739 C CA . PHE A 1 87 ? 15.569 3.789 -19.983 1.00 97.81 87 PHE A CA 1
ATOM 740 C C . PHE A 1 87 ? 16.245 2.603 -19.277 1.00 97.81 87 PHE A C 1
ATOM 742 O O . PHE A 1 87 ? 17.444 2.654 -19.007 1.00 97.81 87 PHE A O 1
ATOM 749 N N . GLN A 1 88 ? 15.506 1.521 -19.022 1.00 97.50 88 GLN A N 1
ATOM 750 C CA . GLN A 1 88 ? 16.050 0.299 -18.430 1.00 97.50 88 GLN A CA 1
ATOM 751 C C . GLN A 1 88 ? 17.181 -0.295 -19.283 1.00 97.50 88 GLN A C 1
ATOM 753 O O . GLN A 1 88 ? 18.239 -0.627 -18.746 1.00 97.50 88 GLN A O 1
ATOM 758 N N . GLU A 1 89 ? 16.984 -0.407 -20.597 1.00 97.88 89 GLU A N 1
ATOM 759 C CA . GLU A 1 89 ? 18.007 -0.897 -21.528 1.00 97.88 89 GLU A CA 1
ATOM 760 C C . GLU A 1 89 ? 19.271 -0.031 -21.489 1.00 97.88 89 GLU A C 1
ATOM 762 O O . GLU A 1 89 ? 20.380 -0.559 -21.386 1.00 97.88 89 GLU A O 1
ATOM 767 N N . GLU A 1 90 ? 19.122 1.295 -21.503 1.00 98.19 90 GLU A N 1
ATOM 768 C CA . GLU A 1 90 ? 20.256 2.216 -21.443 1.00 98.19 90 GLU A CA 1
ATOM 769 C C . GLU A 1 90 ? 21.049 2.115 -20.137 1.00 98.19 90 GLU A C 1
ATOM 771 O O . GLU A 1 90 ? 22.282 2.161 -20.166 1.00 98.19 90 GLU A O 1
ATOM 776 N N . VAL A 1 91 ? 20.367 1.986 -18.996 1.00 97.50 91 VAL A N 1
ATOM 777 C CA . VAL A 1 91 ? 21.030 1.839 -17.694 1.00 97.50 91 VAL A CA 1
ATOM 778 C C . VAL A 1 91 ? 21.806 0.529 -17.643 1.00 97.50 91 VAL A C 1
ATOM 780 O O . VAL A 1 91 ? 22.975 0.529 -17.270 1.00 97.50 91 VAL A O 1
ATOM 783 N N . LEU A 1 92 ? 21.203 -0.581 -18.070 1.00 97.12 92 LEU A N 1
ATOM 784 C CA . LEU A 1 92 ? 21.880 -1.879 -18.081 1.00 97.12 92 LEU A CA 1
ATOM 785 C C . LEU A 1 92 ? 23.066 -1.900 -19.055 1.00 97.12 92 LEU A C 1
ATOM 787 O O . LEU A 1 92 ? 24.105 -2.484 -18.750 1.00 97.12 92 LEU A O 1
ATOM 791 N N . ALA A 1 93 ? 22.961 -1.219 -20.196 1.00 97.56 93 ALA A N 1
ATOM 792 C CA . ALA A 1 93 ? 24.067 -1.103 -21.140 1.00 97.56 93 ALA A CA 1
ATOM 793 C C . ALA A 1 93 ? 25.258 -0.312 -20.570 1.00 97.56 93 ALA A C 1
ATOM 795 O O . ALA A 1 93 ? 26.405 -0.649 -20.856 1.00 97.56 93 ALA A O 1
ATOM 796 N N . LYS A 1 94 ? 25.000 0.736 -19.777 1.00 97.31 94 LYS A N 1
ATOM 797 C CA . LYS A 1 94 ? 26.042 1.644 -19.262 1.00 97.31 94 LYS A CA 1
ATOM 798 C C . LYS A 1 94 ? 26.601 1.227 -17.898 1.00 97.31 94 LYS A C 1
ATOM 800 O O . LYS A 1 94 ? 27.768 1.493 -17.634 1.00 97.31 94 LYS A O 1
ATOM 805 N N . CYS A 1 95 ? 25.787 0.592 -17.056 1.00 96.31 95 CYS A N 1
ATOM 806 C CA . CYS A 1 95 ? 26.058 0.425 -15.625 1.00 96.31 95 CYS A CA 1
ATOM 807 C C . CYS A 1 95 ? 25.977 -1.030 -15.138 1.00 96.31 95 CYS A C 1
ATOM 809 O O . CYS A 1 95 ? 26.060 -1.262 -13.942 1.00 96.31 95 CYS A O 1
ATOM 811 N N . SER A 1 96 ? 25.824 -2.034 -16.009 1.00 91.38 96 SER A N 1
ATOM 812 C CA . SER A 1 96 ? 25.685 -3.445 -15.574 1.00 91.38 96 SER A CA 1
ATOM 813 C C . SER A 1 96 ? 26.891 -4.031 -14.832 1.00 91.38 96 SER A C 1
ATOM 815 O O . SER A 1 96 ? 26.770 -5.091 -14.223 1.00 91.38 96 SER A O 1
ATOM 817 N N . MET A 1 97 ? 28.050 -3.373 -14.886 1.00 94.25 97 MET A N 1
ATOM 818 C CA . MET A 1 97 ? 29.239 -3.773 -14.126 1.00 94.25 97 MET A CA 1
ATOM 819 C C . MET A 1 97 ? 29.288 -3.147 -12.724 1.00 94.25 97 MET A C 1
ATOM 821 O O . MET A 1 97 ? 30.180 -3.492 -11.951 1.00 94.25 97 MET A O 1
ATOM 825 N N . ASP A 1 98 ? 28.360 -2.242 -12.403 1.00 95.69 98 ASP A N 1
ATOM 826 C CA . ASP A 1 98 ? 28.274 -1.598 -11.098 1.00 95.69 98 ASP A CA 1
ATOM 827 C C . ASP A 1 98 ? 27.525 -2.500 -10.105 1.00 95.69 98 ASP A C 1
ATOM 829 O O . ASP A 1 98 ? 26.522 -3.144 -10.432 1.00 95.69 98 ASP A O 1
ATOM 833 N N . ASP A 1 99 ? 27.999 -2.529 -8.860 1.00 94.31 99 ASP A N 1
ATOM 834 C CA . ASP A 1 99 ? 27.425 -3.379 -7.820 1.00 94.31 99 ASP A CA 1
ATOM 835 C C . ASP A 1 99 ? 25.947 -3.045 -7.563 1.00 94.31 99 ASP A C 1
ATOM 837 O O . ASP A 1 99 ? 25.578 -1.919 -7.223 1.00 94.31 99 ASP A O 1
ATOM 841 N N . GLY A 1 100 ? 25.095 -4.066 -7.676 1.00 93.06 100 GLY A N 1
ATOM 842 C CA . GLY A 1 100 ? 23.655 -3.950 -7.442 1.00 93.06 100 GLY A CA 1
ATOM 843 C C . GLY A 1 100 ? 22.851 -3.425 -8.633 1.00 93.06 100 GLY A C 1
ATOM 844 O O . GLY A 1 100 ? 21.654 -3.194 -8.471 1.00 93.06 100 GLY A O 1
ATOM 845 N N . VAL A 1 101 ? 23.462 -3.254 -9.811 1.00 95.06 101 VAL A N 1
ATOM 846 C CA . VAL A 1 101 ? 22.752 -2.868 -11.036 1.00 95.06 101 VAL A CA 1
ATOM 847 C C . VAL A 1 101 ? 22.479 -4.092 -11.903 1.00 95.06 101 VAL A C 1
ATOM 849 O O . VAL A 1 101 ? 23.312 -4.543 -12.685 1.00 95.06 101 VAL A O 1
ATOM 852 N N . ASP A 1 102 ? 21.260 -4.611 -11.802 1.00 94.56 102 ASP A N 1
ATOM 853 C CA . ASP A 1 102 ? 20.758 -5.660 -12.683 1.00 94.56 102 ASP A CA 1
ATOM 854 C C . ASP A 1 102 ? 19.261 -5.476 -12.969 1.00 94.56 102 ASP A C 1
ATOM 856 O O . ASP A 1 102 ? 18.598 -4.600 -12.416 1.00 94.56 102 ASP A O 1
ATOM 860 N N . SER A 1 103 ? 18.704 -6.296 -13.861 1.00 93.69 103 SER A N 1
ATOM 861 C CA . SER A 1 103 ? 17.303 -6.177 -14.294 1.00 93.69 103 SER A CA 1
ATOM 862 C C . SER A 1 103 ? 16.262 -6.224 -13.160 1.00 93.69 103 SER A C 1
ATOM 864 O O . SER A 1 103 ? 15.150 -5.736 -13.346 1.00 93.69 103 SER A O 1
ATOM 866 N N . SER A 1 104 ? 16.597 -6.789 -11.997 1.00 94.94 104 SER A N 1
ATOM 867 C CA . SER A 1 104 ? 15.688 -6.951 -10.858 1.00 94.94 104 SER A CA 1
ATOM 868 C C . SER A 1 104 ? 15.386 -5.652 -10.110 1.00 94.94 104 SER A C 1
ATOM 870 O O . SER A 1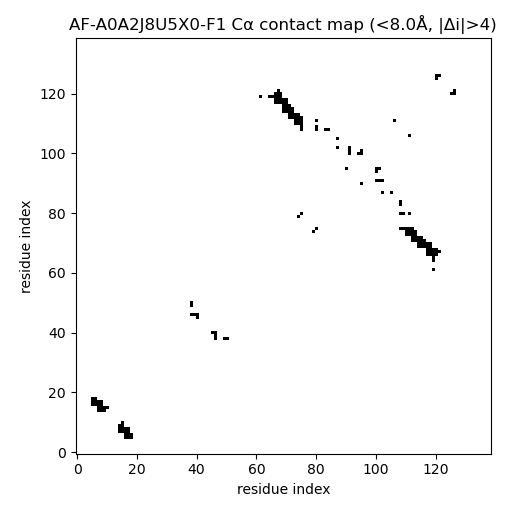 104 ? 14.394 -5.602 -9.382 1.00 94.94 104 SER A O 1
ATOM 872 N N . ILE A 1 105 ? 16.187 -4.597 -10.302 1.00 95.00 105 ILE A N 1
ATOM 873 C CA . ILE A 1 105 ? 15.949 -3.296 -9.652 1.00 95.00 105 ILE A CA 1
ATOM 874 C C . ILE A 1 105 ? 14.815 -2.509 -10.318 1.00 95.00 105 ILE A C 1
ATOM 876 O O . ILE A 1 105 ? 14.289 -1.560 -9.736 1.00 95.00 105 ILE A O 1
ATOM 880 N N . PHE A 1 106 ? 14.448 -2.877 -11.547 1.00 96.38 106 PHE A N 1
ATOM 881 C CA . PHE A 1 106 ? 13.433 -2.180 -12.324 1.00 96.38 106 PHE A CA 1
ATOM 882 C C . PHE A 1 106 ? 12.037 -2.709 -11.998 1.00 96.38 106 PHE A C 1
ATOM 884 O O . PHE A 1 106 ? 11.805 -3.909 -11.843 1.00 96.38 106 PHE A O 1
ATOM 891 N N . GLN A 1 107 ? 11.078 -1.792 -11.917 1.00 95.94 107 GLN A N 1
ATOM 892 C CA . GLN A 1 107 ? 9.678 -2.132 -11.702 1.00 95.94 107 GLN A CA 1
ATOM 893 C C . GLN A 1 107 ? 9.065 -2.776 -12.954 1.00 95.94 107 GLN A C 1
ATOM 895 O O . GLN A 1 107 ? 9.468 -2.503 -14.080 1.00 95.94 107 GLN A O 1
ATOM 900 N N . ASN A 1 108 ? 8.024 -3.591 -12.773 1.00 95.75 108 ASN A N 1
ATOM 901 C CA . ASN A 1 108 ? 7.219 -4.058 -13.901 1.00 95.75 108 ASN A CA 1
ATOM 902 C C . ASN A 1 108 ? 6.529 -2.858 -14.597 1.00 95.75 108 ASN A C 1
ATOM 904 O O . ASN A 1 108 ? 5.762 -2.163 -13.923 1.00 95.75 108 ASN A O 1
ATOM 908 N N . PRO A 1 109 ? 6.698 -2.655 -15.920 1.00 95.94 109 PRO A N 1
ATOM 909 C CA . PRO A 1 109 ? 6.091 -1.538 -16.652 1.00 95.94 109 PRO A CA 1
ATOM 910 C C . PRO A 1 109 ? 4.568 -1.419 -16.468 1.00 95.94 109 PRO A C 1
ATOM 912 O O . PRO A 1 109 ? 4.025 -0.324 -16.341 1.00 95.94 109 PRO A O 1
ATOM 915 N N . LYS A 1 110 ? 3.861 -2.549 -16.343 1.00 95.75 110 LYS A N 1
ATOM 916 C CA . LYS A 1 110 ? 2.402 -2.571 -16.128 1.00 95.75 110 LYS A CA 1
ATOM 917 C C . LYS A 1 110 ? 1.980 -2.076 -14.743 1.00 95.75 110 LYS A C 1
ATOM 919 O O . LYS A 1 110 ? 0.804 -1.790 -14.530 1.00 95.75 110 LYS A O 1
ATOM 924 N N . LYS A 1 111 ? 2.922 -2.012 -13.799 1.00 95.81 111 LYS A N 1
ATOM 925 C CA . LYS A 1 111 ? 2.722 -1.577 -12.412 1.00 95.81 111 LYS A CA 1
ATOM 926 C C . LYS A 1 111 ? 3.254 -0.169 -12.151 1.00 95.81 111 LYS A C 1
ATOM 928 O O . LYS A 1 111 ? 3.318 0.221 -10.988 1.00 95.81 111 LYS A O 1
ATOM 933 N N . LEU A 1 112 ? 3.661 0.579 -13.175 1.00 96.44 112 LEU A N 1
ATOM 934 C CA . LEU A 1 112 ? 4.105 1.960 -13.000 1.00 96.44 112 LEU A CA 1
ATOM 935 C C . LEU A 1 112 ? 2.957 2.830 -12.481 1.00 96.44 112 LEU A C 1
ATOM 937 O O . LEU A 1 112 ? 1.835 2.794 -12.992 1.00 96.44 112 LEU A O 1
ATOM 941 N N . HIS A 1 113 ? 3.243 3.590 -11.432 1.00 96.62 113 HIS A N 1
ATOM 942 C CA . HIS A 1 113 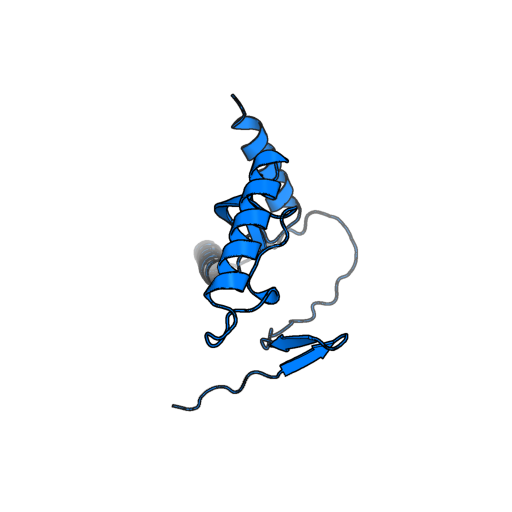? 2.288 4.471 -10.779 1.00 96.62 113 HIS A CA 1
ATOM 943 C C . HIS A 1 113 ? 3.016 5.589 -10.031 1.00 96.62 113 HIS A C 1
ATOM 945 O O . HIS A 1 113 ? 4.170 5.432 -9.631 1.00 96.62 113 HIS A O 1
ATOM 951 N N . LEU A 1 114 ? 2.318 6.701 -9.822 1.00 95.38 114 LEU A N 1
ATOM 952 C CA . LEU A 1 114 ? 2.728 7.774 -8.926 1.00 95.38 114 LEU A CA 1
ATOM 953 C C . LEU A 1 114 ? 1.924 7.676 -7.634 1.00 95.38 114 LEU A C 1
ATOM 955 O O . LEU A 1 114 ? 0.720 7.928 -7.640 1.00 95.38 114 LEU A O 1
ATOM 959 N N . THR A 1 115 ? 2.588 7.336 -6.535 1.00 95.44 115 THR A N 1
ATOM 960 C CA . THR A 1 115 ? 1.970 7.297 -5.206 1.00 95.44 115 THR A CA 1
ATOM 961 C C . THR A 1 115 ? 1.753 8.707 -4.663 1.00 95.44 115 THR A C 1
ATOM 963 O O . THR A 1 115 ? 2.695 9.487 -4.558 1.00 95.44 115 THR A O 1
ATOM 966 N N . ILE A 1 116 ? 0.513 9.012 -4.285 1.00 94.06 116 ILE A N 1
ATOM 967 C CA . ILE A 1 116 ? 0.080 10.305 -3.735 1.00 94.06 116 ILE A CA 1
ATOM 968 C C . ILE A 1 116 ? -0.011 10.263 -2.209 1.00 94.06 116 ILE A C 1
ATOM 970 O O . ILE A 1 116 ? 0.290 11.248 -1.540 1.00 94.06 116 ILE A O 1
ATOM 974 N N . GLY A 1 117 ? -0.391 9.120 -1.639 1.00 93.00 117 GLY A N 1
ATOM 975 C CA . GLY A 1 117 ? -0.521 8.969 -0.194 1.00 93.00 117 GLY A CA 1
ATOM 976 C C . GLY A 1 117 ? -0.559 7.512 0.234 1.00 93.00 117 GLY A C 1
ATOM 977 O O . GLY A 1 117 ? -1.085 6.664 -0.482 1.00 93.00 117 GLY A O 1
ATOM 978 N N . MET A 1 118 ? -0.001 7.227 1.406 1.00 94.25 118 MET A N 1
ATOM 979 C CA . MET A 1 118 ? -0.026 5.902 2.024 1.00 94.25 118 MET A CA 1
ATOM 980 C C . MET A 1 118 ? -1.161 5.829 3.044 1.00 94.25 118 MET A C 1
ATOM 982 O O . MET A 1 118 ? -1.391 6.793 3.773 1.00 94.25 118 MET A O 1
ATOM 986 N N . LEU A 1 119 ? -1.843 4.689 3.117 1.00 94.31 119 LEU A N 1
ATOM 987 C CA . LEU A 1 119 ? -3.016 4.486 3.963 1.00 94.31 119 LEU A CA 1
ATOM 988 C C . LEU A 1 119 ? -2.873 3.234 4.838 1.00 94.31 119 LEU A C 1
ATOM 990 O O . LEU A 1 119 ? -2.171 2.276 4.500 1.00 94.31 119 LEU A O 1
ATOM 994 N N . VAL A 1 120 ? -3.589 3.246 5.961 1.00 94.69 120 VAL A N 1
ATOM 995 C CA . VAL A 1 120 ?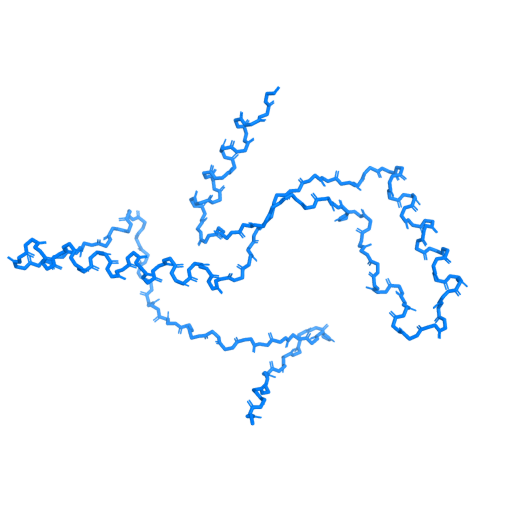 -3.759 2.106 6.868 1.00 94.69 120 VAL A CA 1
ATOM 996 C C . VAL A 1 120 ? -5.257 1.855 7.013 1.00 94.69 120 VAL A C 1
ATOM 998 O O . VAL A 1 120 ? -5.914 2.457 7.862 1.00 94.69 120 VAL A O 1
ATOM 1001 N N . LEU A 1 121 ? -5.772 0.987 6.146 1.00 94.25 121 LEU A N 1
ATOM 1002 C CA . LEU A 1 121 ? -7.154 0.506 6.159 1.00 94.25 121 LEU A CA 1
ATOM 1003 C C . LEU A 1 121 ? -7.129 -0.924 6.698 1.00 94.25 121 LEU A C 1
ATOM 1005 O O . LEU A 1 121 ? -6.394 -1.758 6.154 1.00 94.25 121 LEU A O 1
ATOM 1009 N N . LEU A 1 122 ? -7.831 -1.164 7.806 1.00 92.25 122 LEU A N 1
ATOM 1010 C CA . LEU A 1 122 ? -7.747 -2.402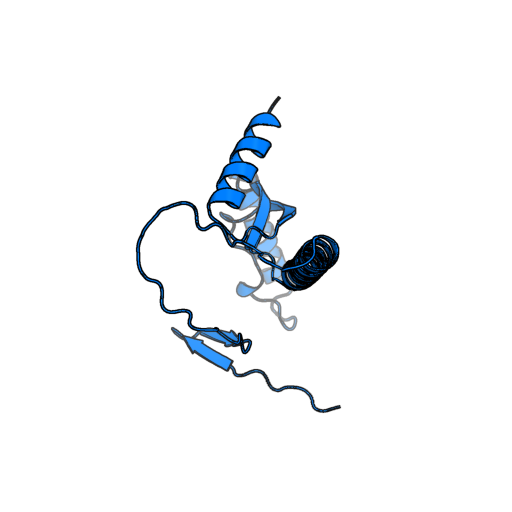 8.595 1.00 92.25 122 LEU A CA 1
ATOM 1011 C C . LEU A 1 122 ? -9.047 -3.215 8.593 1.00 92.25 122 LEU A C 1
ATOM 1013 O O . LEU A 1 122 ? -9.077 -4.295 9.177 1.00 92.25 122 LEU A O 1
AT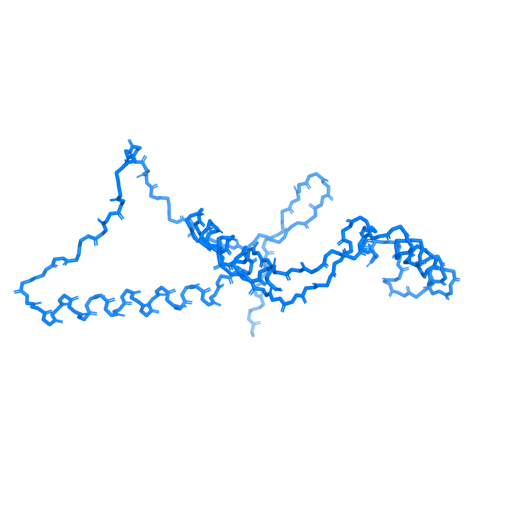OM 1017 N N . SER A 1 123 ? -10.096 -2.719 7.940 1.00 89.75 123 SER A N 1
ATOM 1018 C CA . SER A 1 123 ? -11.360 -3.428 7.746 1.00 89.75 123 SER A CA 1
ATOM 1019 C C . SER A 1 123 ? -11.909 -3.200 6.339 1.00 89.75 123 SER A C 1
ATOM 1021 O O . SER A 1 123 ? -11.549 -2.232 5.665 1.00 89.75 123 SER A O 1
ATOM 1023 N N . GLU A 1 124 ? -12.800 -4.089 5.900 1.00 92.19 124 GLU A N 1
ATOM 1024 C CA . GLU A 1 124 ? -13.523 -3.931 4.633 1.00 92.19 124 GLU A CA 1
ATOM 1025 C C . GLU A 1 124 ? -14.405 -2.677 4.635 1.00 92.19 124 GLU A C 1
ATOM 1027 O O . GLU A 1 124 ? -14.483 -1.977 3.629 1.00 92.19 124 GLU A O 1
ATOM 1032 N N . GLU A 1 125 ? -14.985 -2.331 5.786 1.00 93.12 125 GLU A N 1
ATOM 1033 C CA . GLU A 1 125 ? -15.760 -1.102 5.962 1.00 93.12 125 GLU A CA 1
ATOM 1034 C C . GLU A 1 125 ? -14.909 0.153 5.700 1.00 93.12 125 GLU A C 1
ATOM 1036 O O . GLU A 1 125 ? -15.320 1.037 4.950 1.00 93.12 125 GLU A O 1
ATOM 1041 N N . GLU A 1 126 ? -13.688 0.220 6.246 1.00 94.12 126 GLU A N 1
ATOM 1042 C CA . GLU A 1 126 ? -12.773 1.346 6.014 1.00 94.12 126 GLU A CA 1
ATOM 1043 C C . GLU A 1 126 ? -12.352 1.451 4.542 1.00 94.12 126 GLU A C 1
ATOM 1045 O O . GLU A 1 126 ? -12.196 2.557 4.014 1.00 94.12 126 GLU A O 1
ATOM 1050 N N . ILE A 1 127 ? -12.181 0.309 3.865 1.00 94.00 127 ILE A N 1
ATOM 1051 C CA . ILE A 1 127 ? -11.911 0.263 2.423 1.00 94.00 127 ILE A CA 1
ATOM 1052 C C . ILE A 1 127 ? -13.101 0.839 1.656 1.00 94.00 127 ILE A C 1
ATOM 1054 O O . ILE A 1 127 ? -12.915 1.744 0.842 1.00 94.00 127 ILE A O 1
ATOM 1058 N N . GLN A 1 128 ? -14.312 0.368 1.950 1.00 95.25 128 GLN A N 1
ATOM 1059 C CA . GLN A 1 128 ? -15.531 0.791 1.270 1.00 95.25 128 GLN A CA 1
ATOM 1060 C C . GLN A 1 128 ? -15.794 2.294 1.452 1.00 95.25 128 GLN A C 1
ATOM 1062 O O . GLN A 1 128 ? -15.976 3.008 0.466 1.00 95.25 128 GLN A O 1
ATOM 1067 N N . GLN A 1 129 ? -15.700 2.802 2.684 1.00 94.94 129 GLN A N 1
ATOM 1068 C CA . GLN A 1 129 ? -15.831 4.234 2.979 1.00 94.94 129 GLN A CA 1
ATOM 1069 C C . GLN A 1 129 ? -14.783 5.066 2.230 1.00 94.94 129 GLN A C 1
ATOM 1071 O O . GLN A 1 129 ? -15.103 6.097 1.639 1.00 94.94 129 GLN A O 1
ATOM 1076 N N . THR A 1 130 ? -13.527 4.606 2.196 1.00 93.81 130 THR A N 1
ATOM 1077 C CA . THR A 1 130 ? -12.466 5.296 1.448 1.00 93.81 130 THR A CA 1
ATOM 1078 C C . THR A 1 130 ? -12.775 5.326 -0.050 1.00 93.81 130 THR A C 1
ATOM 1080 O O . THR A 1 130 ? -12.604 6.363 -0.692 1.00 93.81 130 THR A O 1
ATOM 1083 N N . CYS A 1 131 ? -13.258 4.219 -0.622 1.00 92.00 131 CYS A N 1
ATOM 1084 C CA . CYS A 1 131 ? -13.671 4.155 -2.023 1.00 92.00 131 CYS A CA 1
ATOM 1085 C C . CYS A 1 131 ? -14.796 5.149 -2.338 1.00 92.00 131 CYS A C 1
ATOM 1087 O O . CYS A 1 131 ? -14.707 5.861 -3.339 1.00 92.00 131 CYS A O 1
ATOM 1089 N N . GLU A 1 132 ? -15.814 5.235 -1.485 1.00 94.12 132 GLU A N 1
ATOM 1090 C CA . GLU A 1 132 ? -16.925 6.181 -1.634 1.00 94.12 132 GLU A CA 1
ATOM 1091 C C . GLU A 1 132 ? -16.451 7.636 -1.562 1.00 94.12 132 GLU A C 1
ATOM 1093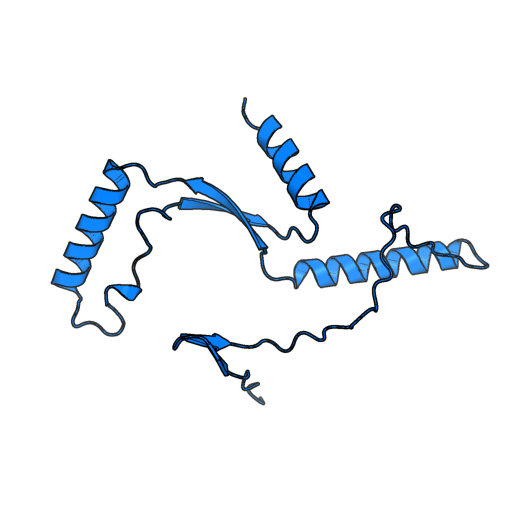 O O . GLU A 1 132 ? -16.805 8.445 -2.420 1.00 94.12 132 GLU A O 1
ATOM 1098 N N . MET A 1 133 ? -15.583 7.967 -0.601 1.00 92.38 133 MET A N 1
ATOM 1099 C CA . MET A 1 133 ? -15.001 9.308 -0.486 1.00 92.38 133 MET A CA 1
ATOM 1100 C C . MET A 1 133 ? -14.195 9.691 -1.733 1.00 92.38 133 MET A C 1
ATOM 1102 O O . MET A 1 133 ? -14.335 10.798 -2.247 1.00 92.3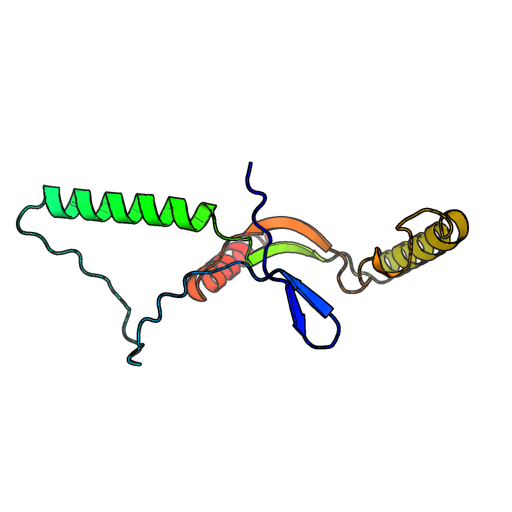8 133 MET A O 1
ATOM 1106 N N . LEU A 1 134 ? -13.379 8.777 -2.265 1.00 91.00 134 LEU A N 1
ATOM 1107 C CA . LEU A 1 134 ? -12.589 9.038 -3.473 1.00 91.00 134 LEU A CA 1
ATOM 1108 C C . LEU A 1 134 ? -13.462 9.240 -4.715 1.00 91.00 134 LEU A C 1
ATOM 1110 O O . LEU A 1 134 ? -13.105 10.030 -5.587 1.00 91.00 134 LEU A O 1
ATOM 1114 N N . GLN A 1 135 ? -14.599 8.546 -4.809 1.00 88.69 135 GLN A N 1
ATOM 1115 C CA . GLN A 1 135 ? -15.550 8.739 -5.906 1.00 88.69 135 GLN A CA 1
ATOM 1116 C C . GLN A 1 135 ? -16.177 10.137 -5.888 1.00 88.69 135 GLN A C 1
ATOM 1118 O O . GLN A 1 135 ? -16.453 10.680 -6.956 1.00 88.69 135 GLN A O 1
ATOM 1123 N N . GLN A 1 136 ? -16.350 10.740 -4.710 1.00 91.00 136 GLN A N 1
ATOM 1124 C CA . GLN A 1 136 ? -16.858 12.110 -4.572 1.00 91.00 136 GLN A CA 1
ATOM 1125 C C . GLN A 1 136 ? -15.837 13.169 -5.008 1.00 91.00 136 GLN A C 1
ATOM 1127 O O . GLN A 1 136 ? -16.221 14.257 -5.415 1.00 91.00 136 GLN A O 1
ATOM 1132 N N . CYS A 1 137 ? -14.538 12.864 -4.981 1.00 83.75 137 CYS A N 1
ATOM 1133 C CA . CYS A 1 137 ? -13.485 13.789 -5.414 1.00 83.75 137 CYS A CA 1
ATOM 1134 C C . CYS A 1 137 ? -13.338 13.905 -6.943 1.00 83.75 137 CYS A C 1
ATOM 1136 O O . CYS A 1 137 ? -12.376 14.508 -7.410 1.00 83.75 137 CYS A O 1
ATOM 1138 N N . LYS A 1 138 ? -14.222 13.278 -7.727 1.00 72.19 138 LYS A N 1
ATOM 1139 C CA . LYS A 1 138 ? -14.073 13.099 -9.180 1.00 72.19 138 LYS A CA 1
ATOM 1140 C C . LYS A 1 138 ? -14.696 14.223 -10.028 1.00 72.19 138 LYS A C 1
ATOM 1142 O O . LYS A 1 138 ? -14.986 13.990 -11.201 1.00 72.19 138 LYS A O 1
ATOM 1147 N N . GLU A 1 139 ? -14.901 15.398 -9.440 1.00 51.34 139 GLU A N 1
ATOM 1148 C CA . GLU A 1 139 ? -15.372 16.627 -10.106 1.00 51.34 139 GLU A CA 1
ATOM 1149 C C . GLU A 1 139 ? -14.207 17.454 -10.670 1.00 51.34 139 GLU A C 1
ATOM 1151 O O . GLU A 1 139 ? -14.381 18.016 -11.777 1.00 51.34 139 GLU A O 1
#